Protein AF-A0A940HMS8-F1 (afdb_monomer_lite)

Radius of gyration: 17.2 Å; chains: 1; bounding box: 33×30×61 Å

Secondary structure (DSSP, 8-state):
-------S--------STTTTT--HHHHHHHHHHHHHHHHHHHHHTTSS---HHHHTT--GGG--TTTTTTTT-SSTT--SHHHHHHHHHHHHHHS-HHHHHSTTSTTSTTT-TTSHHHHHHHHHHHHHHHHHS--HHHHHHTT-

Structure (mmCIF, N/CA/C/O backbone):
data_AF-A0A940HMS8-F1
#
_entry.id   AF-A0A940HMS8-F1
#
loop_
_atom_site.group_PDB
_atom_site.id
_atom_site.type_symbol
_atom_site.label_atom_id
_atom_site.label_alt_id
_atom_site.label_comp_id
_atom_site.label_asym_id
_atom_site.label_entity_id
_atom_site.label_seq_id
_atom_site.pdbx_PDB_ins_code
_atom_site.Cartn_x
_atom_site.Cartn_y
_atom_site.Cartn_z
_atom_site.occupancy
_atom_site.B_iso_or_equiv
_atom_site.auth_seq_id
_atom_site.auth_comp_id
_atom_site.auth_asym_id
_atom_site.auth_atom_id
_atom_site.pdbx_PDB_model_num
ATOM 1 N N . VAL A 1 1 ? -14.183 4.778 -44.073 1.00 43.06 1 VAL A N 1
ATOM 2 C CA . VAL A 1 1 ? -14.970 5.260 -42.915 1.00 43.06 1 VAL A CA 1
ATOM 3 C C . VAL A 1 1 ? -14.106 5.058 -41.687 1.00 43.06 1 VAL A C 1
ATOM 5 O O . VAL A 1 1 ? -13.669 3.935 -41.469 1.00 43.06 1 VAL A O 1
ATOM 8 N N . PHE A 1 2 ? -13.755 6.132 -40.981 1.00 32.12 2 PHE A N 1
ATOM 9 C CA . PHE A 1 2 ? -12.988 6.051 -39.738 1.00 32.12 2 PHE A CA 1
ATOM 10 C C . PHE A 1 2 ? -13.976 5.868 -38.590 1.00 32.12 2 PHE A C 1
ATOM 12 O O . PHE A 1 2 ? -14.840 6.719 -38.394 1.00 32.12 2 PHE A O 1
ATOM 19 N N . ASN A 1 3 ? -13.871 4.754 -37.873 1.00 53.66 3 ASN A N 1
ATOM 20 C CA . ASN A 1 3 ? -14.687 4.499 -36.692 1.00 53.66 3 ASN A CA 1
ATOM 21 C C . ASN A 1 3 ? -13.882 4.871 -35.446 1.00 53.66 3 ASN A C 1
ATOM 23 O O . ASN A 1 3 ? -12.707 4.523 -35.337 1.00 53.66 3 ASN A O 1
ATOM 27 N N . VAL A 1 4 ? -14.531 5.572 -34.520 1.00 38.09 4 VAL A N 1
ATOM 28 C CA . VAL A 1 4 ? -13.996 5.939 -33.207 1.00 38.09 4 VAL A CA 1
ATOM 29 C C . VAL A 1 4 ? -14.807 5.189 -32.160 1.00 38.09 4 VAL A C 1
ATOM 31 O O . VAL A 1 4 ? -16.035 5.179 -32.218 1.00 38.09 4 VAL A O 1
ATOM 34 N N . TYR A 1 5 ? -14.112 4.570 -31.212 1.00 60.75 5 TYR A N 1
ATOM 35 C CA . TYR A 1 5 ? -14.702 3.854 -30.086 1.00 60.75 5 TYR A CA 1
ATOM 36 C C . TYR A 1 5 ? -14.198 4.476 -28.783 1.00 60.75 5 TYR A C 1
ATOM 38 O O . TYR A 1 5 ? -13.049 4.912 -28.710 1.00 60.75 5 TYR A O 1
ATOM 46 N N . SER A 1 6 ? -15.047 4.502 -27.759 1.00 64.00 6 SER A N 1
ATOM 47 C CA . SER A 1 6 ? -14.665 4.834 -26.387 1.00 64.00 6 SER A CA 1
ATOM 48 C C . SER A 1 6 ? -14.722 3.586 -25.503 1.00 64.00 6 SER A C 1
ATOM 50 O O . SER A 1 6 ? -15.541 2.692 -25.715 1.00 64.00 6 SER A O 1
ATOM 52 N N . GLY A 1 7 ? -13.840 3.539 -24.506 1.00 66.50 7 GLY A N 1
ATOM 53 C CA . GLY A 1 7 ? -13.875 2.601 -23.384 1.00 66.50 7 GLY A CA 1
ATOM 54 C C . GLY A 1 7 ? -13.796 3.385 -22.071 1.00 66.50 7 GLY A C 1
ATOM 55 O O . GLY A 1 7 ? -13.221 4.472 -22.047 1.00 66.50 7 GLY A O 1
ATOM 56 N N . GLY A 1 8 ? -14.416 2.873 -21.005 1.00 67.69 8 GLY A N 1
ATOM 57 C CA . GLY A 1 8 ? -14.568 3.596 -19.733 1.00 67.69 8 GLY A CA 1
ATOM 58 C C . GLY A 1 8 ? -13.428 3.422 -18.723 1.00 67.69 8 GLY A C 1
ATOM 59 O O . GLY A 1 8 ? -13.311 4.245 -17.821 1.00 67.69 8 GLY A O 1
ATOM 60 N N . ASP A 1 9 ? -12.595 2.386 -18.861 1.00 78.06 9 ASP A N 1
ATOM 61 C CA . ASP A 1 9 ? -11.533 2.064 -17.901 1.00 78.06 9 ASP A CA 1
ATOM 62 C C . ASP A 1 9 ? -10.207 1.809 -18.628 1.00 78.06 9 ASP A C 1
ATOM 64 O O . ASP A 1 9 ? -10.084 0.863 -19.407 1.00 78.06 9 ASP A O 1
ATOM 68 N N . TYR A 1 10 ? -9.234 2.698 -18.428 1.00 73.56 10 TYR A N 1
ATOM 69 C CA . TYR A 1 10 ? -7.904 2.599 -19.022 1.00 73.56 10 TYR A CA 1
ATOM 70 C C . TYR A 1 10 ? -6.841 3.138 -18.067 1.00 73.56 10 TYR A C 1
ATOM 72 O O . TYR A 1 10 ? -7.071 4.078 -17.309 1.00 73.56 10 TYR A O 1
ATOM 80 N N . MET A 1 11 ? -5.638 2.580 -18.169 1.00 78.25 11 MET A N 1
ATOM 81 C CA . MET A 1 11 ? -4.430 3.180 -17.615 1.00 78.25 11 MET A CA 1
ATOM 82 C C . MET A 1 11 ? -3.630 3.794 -18.752 1.00 78.25 11 MET A C 1
ATOM 84 O O . MET A 1 11 ? -3.319 3.117 -19.732 1.00 78.25 11 MET A O 1
ATOM 88 N N . LEU A 1 12 ? -3.293 5.077 -18.627 1.00 75.88 12 LEU A N 1
ATOM 89 C CA . LEU A 1 12 ? -2.425 5.739 -19.589 1.00 75.88 12 LEU A CA 1
ATOM 90 C C . LEU A 1 12 ? -0.996 5.717 -19.070 1.00 75.88 12 LEU A C 1
ATOM 92 O O . LEU A 1 12 ? -0.663 6.324 -18.055 1.00 75.88 12 LEU A O 1
ATOM 96 N N . VAL A 1 13 ? -0.152 5.026 -19.817 1.00 73.50 13 VAL A N 1
ATOM 97 C CA . VAL A 1 13 ? 1.268 4.908 -19.541 1.00 73.50 13 VAL A CA 1
ATOM 98 C C . VAL A 1 13 ? 2.007 5.834 -20.505 1.00 73.50 13 VAL A C 1
ATOM 100 O O . VAL A 1 13 ? 2.031 5.598 -21.711 1.00 73.50 13 VAL A O 1
ATOM 103 N N . THR A 1 14 ? 2.560 6.936 -19.994 1.00 68.12 14 THR A N 1
ATOM 104 C CA . THR A 1 14 ? 3.407 7.839 -20.792 1.00 68.12 14 THR A CA 1
ATOM 105 C C . THR A 1 14 ? 4.849 7.325 -20.837 1.00 68.12 14 THR A C 1
ATOM 107 O O . THR A 1 14 ? 5.228 6.449 -20.060 1.00 68.12 14 THR A O 1
ATOM 110 N N . TRP A 1 15 ? 5.660 7.878 -21.747 1.00 60.47 15 TRP A N 1
ATOM 111 C CA . TRP A 1 15 ? 7.084 7.546 -21.926 1.00 60.47 15 TRP A CA 1
ATOM 112 C C . TRP A 1 15 ? 7.396 6.184 -22.554 1.00 60.47 15 TRP A C 1
ATOM 114 O O . TRP A 1 15 ? 8.517 5.713 -22.401 1.00 60.47 15 TRP A O 1
ATOM 124 N N . GLY A 1 16 ? 6.473 5.603 -23.330 1.00 63.88 16 GLY A N 1
ATOM 125 C CA . GLY A 1 16 ? 6.747 4.475 -24.234 1.00 63.88 16 GLY A CA 1
ATOM 126 C C . GLY A 1 16 ? 7.686 4.852 -25.391 1.00 63.88 16 GLY A C 1
ATOM 127 O O . GLY A 1 16 ? 7.283 4.860 -26.550 1.00 63.88 16 GLY A O 1
ATOM 128 N N . SER A 1 17 ? 8.917 5.242 -25.071 1.00 73.12 17 SER A N 1
ATOM 129 C CA . SER A 1 17 ? 9.990 5.611 -25.994 1.00 73.12 17 SER A CA 1
ATOM 130 C C . SER A 1 17 ? 11.290 4.915 -25.585 1.00 73.12 17 SER A C 1
ATOM 132 O O . SER A 1 17 ? 11.343 4.257 -24.546 1.00 73.12 17 SER A O 1
ATOM 134 N N . SER A 1 18 ? 12.370 5.115 -26.346 1.00 77.44 18 SER A N 1
ATOM 135 C CA . SER A 1 18 ? 13.716 4.613 -26.009 1.00 77.44 18 SER A CA 1
ATOM 136 C C . SER A 1 18 ? 14.218 5.043 -24.623 1.00 77.44 18 SER A C 1
ATOM 138 O O . SER A 1 18 ? 15.196 4.504 -24.114 1.00 77.44 18 SER A O 1
ATOM 140 N N . ARG A 1 19 ? 13.542 5.997 -23.970 1.00 77.12 19 ARG A N 1
ATOM 141 C CA . ARG A 1 19 ? 13.811 6.357 -22.579 1.00 77.12 19 ARG A CA 1
ATOM 142 C C . ARG A 1 19 ? 13.539 5.205 -21.604 1.00 77.12 19 ARG A C 1
ATOM 144 O O . ARG A 1 19 ? 14.218 5.144 -20.587 1.00 77.12 19 ARG A O 1
ATOM 151 N N . MET A 1 20 ? 12.606 4.293 -21.896 1.00 80.25 20 MET A N 1
ATOM 152 C CA . MET A 1 20 ? 12.383 3.105 -21.054 1.00 80.25 20 MET A CA 1
ATOM 153 C C . MET A 1 20 ? 13.625 2.213 -20.997 1.00 80.25 20 MET A C 1
ATOM 155 O O . MET A 1 20 ? 13.948 1.674 -19.939 1.00 80.25 20 MET A O 1
ATOM 159 N N . ASP A 1 21 ? 14.354 2.115 -22.110 1.00 83.81 21 ASP A N 1
ATOM 160 C CA . ASP A 1 21 ? 15.592 1.337 -22.189 1.00 83.81 21 ASP A CA 1
ATOM 161 C C . ASP A 1 21 ? 16.725 1.988 -21.383 1.00 83.81 21 ASP A C 1
ATOM 163 O O . ASP A 1 21 ? 17.629 1.298 -20.915 1.00 83.81 21 ASP A O 1
ATOM 167 N N . ALA A 1 22 ? 16.656 3.308 -21.185 1.00 88.06 22 ALA A N 1
ATOM 168 C CA . ALA A 1 22 ? 17.651 4.103 -20.471 1.00 88.06 22 ALA A CA 1
ATOM 169 C C . ALA A 1 22 ? 17.340 4.319 -18.977 1.00 88.06 22 ALA A C 1
ATOM 171 O O . ALA A 1 22 ? 18.140 4.962 -18.299 1.00 88.06 22 ALA A O 1
ATOM 172 N N . MET A 1 23 ? 16.208 3.817 -18.462 1.00 89.81 23 MET A N 1
ATOM 173 C CA . MET A 1 23 ? 15.869 3.952 -17.040 1.00 89.81 23 MET A CA 1
ATOM 174 C C . MET A 1 23 ? 16.909 3.252 -16.167 1.00 89.81 23 MET A C 1
ATOM 176 O O . MET A 1 23 ? 17.209 2.070 -16.386 1.00 89.81 23 MET A O 1
ATOM 180 N N . THR A 1 24 ? 17.388 3.945 -15.133 1.00 92.44 24 THR A N 1
ATOM 181 C CA . THR A 1 24 ? 18.203 3.300 -14.097 1.00 92.44 24 THR A CA 1
ATOM 182 C C . THR A 1 24 ? 17.384 2.227 -13.364 1.00 92.44 24 THR A C 1
ATOM 184 O O . THR A 1 24 ? 16.146 2.233 -13.431 1.00 92.44 24 THR A O 1
ATOM 187 N N . PRO A 1 25 ? 18.028 1.287 -12.650 1.00 92.69 25 PRO A N 1
ATOM 188 C CA . PRO A 1 25 ? 17.310 0.330 -11.810 1.00 92.69 25 PRO A CA 1
ATOM 189 C C . PRO A 1 25 ? 16.323 1.006 -10.842 1.00 92.69 25 PRO A C 1
ATOM 191 O O . PRO A 1 25 ? 15.182 0.565 -10.722 1.00 92.69 25 PRO A O 1
ATOM 194 N N . GLU A 1 26 ? 16.709 2.129 -10.233 1.00 91.06 26 GLU A N 1
ATOM 195 C CA . GLU A 1 26 ? 15.887 2.882 -9.278 1.00 91.06 26 GLU A CA 1
ATOM 196 C C . GLU A 1 26 ? 14.691 3.571 -9.950 1.00 91.06 26 GLU A C 1
ATOM 198 O O . GLU A 1 26 ? 13.576 3.554 -9.416 1.00 91.06 26 GLU A O 1
ATOM 203 N N . GLU A 1 27 ? 14.895 4.158 -11.134 1.00 90.94 27 GLU A N 1
ATOM 204 C CA . GLU A 1 27 ? 13.813 4.750 -11.928 1.00 90.94 27 GLU A CA 1
ATOM 205 C C . GLU A 1 27 ? 12.811 3.678 -12.361 1.00 90.94 27 GLU A C 1
ATOM 207 O O . GLU A 1 27 ? 11.600 3.865 -12.231 1.00 90.94 27 GLU A O 1
ATOM 212 N N . ARG A 1 28 ? 13.307 2.519 -12.808 1.00 91.12 28 ARG A N 1
ATOM 213 C CA . ARG A 1 28 ? 12.477 1.380 -13.211 1.00 91.12 28 ARG A CA 1
ATOM 214 C C . ARG A 1 28 ? 11.680 0.824 -12.035 1.00 91.12 28 ARG A C 1
ATOM 216 O O . ARG A 1 28 ? 10.487 0.551 -12.179 1.00 91.12 28 ARG A O 1
ATOM 223 N N . TYR A 1 29 ? 12.314 0.688 -10.872 1.00 92.81 29 TYR A N 1
ATOM 224 C CA . TYR A 1 29 ? 11.660 0.251 -9.645 1.00 92.81 29 TYR A CA 1
ATOM 225 C C . TYR A 1 29 ? 10.544 1.215 -9.226 1.00 92.81 29 TYR A C 1
ATOM 227 O O . TYR A 1 29 ? 9.424 0.777 -8.949 1.00 92.81 29 TYR A O 1
ATOM 235 N N . THR A 1 30 ? 10.821 2.522 -9.239 1.00 91.94 30 THR A N 1
ATOM 236 C CA . THR A 1 30 ? 9.835 3.570 -8.930 1.00 91.94 30 THR A CA 1
ATOM 237 C C . THR A 1 30 ? 8.663 3.518 -9.907 1.00 91.94 30 THR A C 1
ATOM 239 O O . THR A 1 30 ? 7.514 3.410 -9.490 1.00 91.94 30 THR A O 1
ATOM 242 N N . TYR A 1 31 ? 8.948 3.469 -11.207 1.00 91.38 31 TYR A N 1
ATOM 243 C CA . TYR A 1 31 ? 7.930 3.413 -12.251 1.00 91.38 31 TYR A CA 1
ATOM 244 C C . TYR A 1 31 ? 7.014 2.186 -12.131 1.00 91.38 31 TYR A C 1
ATOM 246 O O . TYR A 1 31 ? 5.790 2.305 -12.189 1.00 91.38 31 TYR A O 1
ATOM 254 N N . LYS A 1 32 ? 7.588 0.998 -11.899 1.00 93.31 32 LYS A N 1
ATOM 255 C CA . LYS A 1 32 ? 6.832 -0.237 -11.638 1.00 93.31 32 LYS A CA 1
ATOM 256 C C . LYS A 1 32 ? 5.952 -0.104 -10.398 1.00 93.31 32 LYS A C 1
ATOM 258 O O . LYS A 1 32 ? 4.816 -0.580 -10.401 1.00 93.31 32 LYS A O 1
ATOM 263 N N . SER A 1 33 ? 6.468 0.524 -9.347 1.00 94.56 33 SER A N 1
ATOM 264 C CA . SER A 1 33 ? 5.746 0.725 -8.089 1.00 94.56 33 SER A CA 1
ATOM 265 C C . SER A 1 33 ? 4.544 1.656 -8.273 1.00 94.56 33 SER A C 1
ATOM 267 O O . SER A 1 33 ? 3.442 1.328 -7.829 1.00 94.56 33 SER A O 1
ATOM 269 N N . ASP A 1 34 ? 4.719 2.757 -9.006 1.00 93.56 34 ASP A N 1
ATOM 270 C CA . ASP A 1 34 ? 3.646 3.700 -9.337 1.00 93.56 34 ASP A CA 1
ATOM 271 C C . ASP A 1 34 ? 2.571 3.047 -10.213 1.00 93.56 34 ASP A C 1
ATOM 273 O O . ASP A 1 34 ? 1.378 3.172 -9.932 1.00 93.56 34 ASP A O 1
ATOM 277 N N . LEU A 1 35 ? 2.983 2.286 -11.232 1.00 93.19 35 LEU A N 1
ATOM 278 C CA . LEU A 1 35 ? 2.065 1.568 -12.117 1.00 93.19 35 LEU A CA 1
ATOM 279 C C . LEU A 1 35 ? 1.184 0.582 -11.338 1.00 93.19 35 LEU A C 1
ATOM 281 O O . LEU A 1 35 ? -0.039 0.602 -11.477 1.00 93.19 35 LEU A O 1
ATOM 285 N N . ASN A 1 36 ? 1.791 -0.260 -10.496 1.00 96.12 36 ASN A N 1
ATOM 286 C CA . ASN A 1 36 ? 1.049 -1.235 -9.695 1.00 96.12 36 ASN A CA 1
ATOM 287 C C . ASN A 1 36 ? 0.157 -0.551 -8.655 1.00 96.12 36 ASN A C 1
ATOM 289 O O . ASN A 1 36 ? -0.977 -0.977 -8.455 1.00 96.12 36 ASN A O 1
ATOM 293 N N . THR A 1 37 ? 0.630 0.533 -8.037 1.00 96.62 37 THR A N 1
ATOM 294 C CA . THR A 1 37 ? -0.175 1.326 -7.100 1.00 96.62 37 THR A CA 1
ATOM 295 C C . THR A 1 37 ? -1.441 1.847 -7.777 1.00 96.62 37 THR A C 1
ATOM 297 O O . THR A 1 37 ? -2.538 1.610 -7.276 1.00 96.62 37 THR A O 1
ATOM 300 N N . LEU A 1 38 ? -1.302 2.499 -8.937 1.00 95.25 38 LEU A N 1
ATOM 301 C CA . LEU A 1 38 ? -2.433 3.047 -9.687 1.00 95.25 38 LEU A CA 1
ATOM 302 C C . LEU A 1 38 ? -3.429 1.957 -10.091 1.00 95.25 38 LEU A C 1
ATOM 304 O O . LEU A 1 38 ? -4.632 2.132 -9.909 1.00 95.25 38 LEU A O 1
ATOM 308 N N . PHE A 1 39 ? -2.936 0.825 -10.598 1.00 95.88 39 PHE A N 1
ATOM 309 C CA . PHE A 1 39 ? -3.790 -0.299 -10.979 1.00 95.88 39 PHE A CA 1
ATOM 310 C C . PHE A 1 39 ? -4.590 -0.843 -9.789 1.00 95.88 39 PHE A C 1
ATOM 312 O O . PHE A 1 39 ? -5.804 -1.014 -9.881 1.00 95.88 39 PHE A O 1
ATOM 319 N N . LEU A 1 40 ? -3.926 -1.092 -8.657 1.00 97.69 40 LEU A N 1
ATOM 320 C CA . LEU A 1 40 ? -4.552 -1.684 -7.474 1.00 97.69 40 LEU A CA 1
ATOM 321 C C . LEU A 1 40 ? -5.568 -0.742 -6.823 1.00 97.69 40 LEU A C 1
ATOM 323 O O . LEU A 1 40 ? -6.653 -1.184 -6.446 1.00 97.69 40 LEU A O 1
ATOM 327 N N . GLN A 1 41 ? -5.250 0.550 -6.735 1.00 95.94 41 GLN A N 1
ATOM 328 C CA . GLN A 1 41 ? -6.172 1.561 -6.215 1.00 95.94 41 GLN A CA 1
ATOM 329 C C . GLN A 1 41 ? -7.393 1.715 -7.127 1.00 95.94 41 GLN A C 1
ATOM 331 O O . GLN A 1 41 ? -8.521 1.770 -6.643 1.00 95.94 41 GLN A O 1
ATOM 336 N N . ARG A 1 42 ? -7.202 1.675 -8.452 1.00 94.94 42 ARG A N 1
ATOM 337 C CA . ARG A 1 42 ? -8.319 1.667 -9.403 1.00 94.94 42 ARG A CA 1
ATOM 338 C C . ARG A 1 42 ? -9.179 0.408 -9.269 1.00 94.94 42 ARG A C 1
ATOM 340 O O . ARG A 1 42 ? -10.405 0.497 -9.255 1.00 94.94 42 ARG A O 1
ATOM 347 N N . ALA A 1 43 ? -8.560 -0.761 -9.117 1.00 96.06 43 ALA A N 1
ATOM 348 C CA . ALA A 1 43 ? -9.277 -2.012 -8.881 1.00 96.06 43 ALA A CA 1
ATOM 349 C C . ALA A 1 43 ? -10.088 -1.976 -7.572 1.00 96.06 43 ALA A C 1
ATOM 351 O O . ALA A 1 43 ? -11.180 -2.542 -7.506 1.00 96.06 43 ALA A O 1
ATOM 352 N N . HIS A 1 44 ? -9.583 -1.302 -6.539 1.00 97.56 44 HIS A N 1
ATOM 353 C CA . HIS A 1 44 ? -10.311 -1.083 -5.293 1.00 97.56 44 HIS A CA 1
ATOM 354 C C . HIS A 1 44 ? -11.471 -0.095 -5.461 1.00 97.56 44 HIS A C 1
ATOM 356 O O . HIS A 1 44 ? -12.584 -0.397 -5.034 1.00 97.56 44 HIS A O 1
ATOM 362 N N . GLU A 1 45 ? -11.265 1.025 -6.158 1.00 94.94 45 GLU A N 1
ATOM 363 C CA . GLU A 1 45 ? -12.322 1.992 -6.491 1.00 94.94 45 GLU A CA 1
ATOM 364 C C . GLU A 1 45 ? -13.488 1.329 -7.248 1.00 94.94 45 GLU A C 1
ATOM 366 O O . GLU A 1 45 ? -14.660 1.596 -6.982 1.00 94.94 45 GLU A O 1
ATOM 371 N N . LEU A 1 46 ? -13.170 0.397 -8.151 1.00 94.62 46 LEU A N 1
ATOM 372 C CA . LEU A 1 46 ? -14.142 -0.397 -8.906 1.00 94.62 46 LEU A CA 1
ATOM 373 C C . LEU A 1 46 ? -14.704 -1.604 -8.131 1.00 94.62 46 LEU A C 1
ATOM 375 O O . LEU A 1 46 ? -15.460 -2.395 -8.694 1.00 94.62 46 LEU A O 1
ATOM 379 N N . ASN A 1 47 ? -14.382 -1.747 -6.841 1.00 95.38 47 ASN A N 1
ATOM 380 C CA . ASN A 1 47 ? -14.805 -2.834 -5.947 1.00 95.38 47 ASN A CA 1
ATOM 381 C C . ASN A 1 47 ? -14.343 -4.251 -6.349 1.00 95.38 47 ASN A C 1
ATOM 383 O O . ASN A 1 47 ? -14.873 -5.242 -5.829 1.00 95.38 47 ASN A O 1
ATOM 387 N N . ALA A 1 48 ? -13.359 -4.373 -7.244 1.00 95.94 48 ALA A N 1
ATOM 388 C CA . ALA A 1 48 ? -12.732 -5.653 -7.570 1.00 95.94 48 ALA A CA 1
ATOM 389 C C . ALA A 1 48 ? -11.818 -6.121 -6.425 1.00 95.94 48 ALA A C 1
ATOM 391 O O . ALA A 1 48 ? -11.866 -7.280 -6.014 1.00 95.94 48 ALA A O 1
ATOM 392 N N . VAL A 1 49 ? -11.050 -5.190 -5.857 1.00 97.69 49 VAL A N 1
ATOM 393 C CA . VAL A 1 49 ? -10.359 -5.343 -4.571 1.00 97.69 49 VAL A CA 1
ATOM 394 C C . VAL A 1 49 ? -11.290 -4.816 -3.486 1.00 97.69 49 VAL A C 1
ATOM 396 O O . VAL A 1 49 ? -11.914 -3.774 -3.658 1.00 97.69 49 VAL A O 1
ATOM 399 N N . LYS A 1 50 ? -11.428 -5.536 -2.372 1.00 96.81 50 LYS A N 1
ATOM 400 C CA . LYS A 1 50 ? -12.321 -5.143 -1.268 1.00 96.81 50 LYS A CA 1
ATOM 401 C C . LYS A 1 50 ? -11.522 -4.836 -0.013 1.00 96.81 50 LYS A C 1
ATOM 403 O O . LYS A 1 50 ? -10.444 -5.386 0.169 1.00 96.81 50 LYS A O 1
ATOM 408 N N . THR A 1 51 ? -12.075 -4.024 0.883 1.00 97.12 51 THR A N 1
ATOM 409 C CA . THR A 1 51 ? -11.545 -3.876 2.245 1.00 97.12 51 THR A CA 1
ATOM 410 C C . THR A 1 51 ? -12.015 -5.031 3.128 1.00 97.12 51 THR A C 1
ATOM 412 O O . THR A 1 51 ? -13.214 -5.284 3.251 1.00 97.12 51 THR A O 1
ATOM 415 N N . GLN A 1 52 ? -11.080 -5.753 3.747 1.00 97.81 52 GLN A N 1
ATOM 416 C CA . GLN A 1 52 ? -11.390 -6.916 4.584 1.00 97.81 52 GLN A CA 1
ATOM 417 C C . GLN A 1 52 ? -11.932 -6.454 5.946 1.00 97.81 52 GLN A C 1
ATOM 419 O O . GLN A 1 52 ? -11.297 -5.616 6.588 1.00 97.81 52 GLN A O 1
ATOM 424 N N . PRO A 1 53 ? -13.009 -7.060 6.479 1.00 98.12 53 PRO A N 1
ATOM 425 C CA . PRO A 1 53 ? -13.485 -6.750 7.831 1.00 98.12 53 PRO A CA 1
ATOM 426 C C . PRO A 1 53 ? -12.412 -6.935 8.916 1.00 98.12 53 PRO A C 1
ATOM 428 O O . PRO A 1 53 ? -12.315 -6.138 9.846 1.00 98.12 53 PRO A O 1
ATOM 431 N N . ALA A 1 54 ? -11.555 -7.954 8.769 1.00 98.19 54 ALA A N 1
ATOM 432 C CA . ALA A 1 54 ? -10.433 -8.194 9.676 1.00 98.19 54 ALA A CA 1
ATOM 433 C C . ALA A 1 54 ? -9.399 -7.054 9.658 1.00 98.19 54 ALA A C 1
ATOM 435 O O . ALA A 1 54 ? -8.819 -6.746 10.692 1.00 98.19 54 ALA A O 1
ATOM 436 N N . PHE A 1 55 ? -9.197 -6.401 8.508 1.00 98.62 55 PHE A N 1
ATOM 437 C CA . PHE A 1 55 ? -8.325 -5.232 8.391 1.00 98.62 55 PHE A CA 1
ATOM 438 C C . PHE A 1 55 ? -8.946 -4.024 9.101 1.00 98.62 55 PHE A C 1
ATOM 440 O O . PHE A 1 55 ? -8.279 -3.342 9.877 1.00 98.62 55 PHE A O 1
ATOM 447 N N . THR A 1 56 ? -10.239 -3.768 8.884 1.00 97.88 56 THR A N 1
ATOM 448 C CA . THR A 1 56 ? -10.917 -2.603 9.470 1.00 97.88 56 THR A CA 1
ATOM 449 C C . THR A 1 56 ? -11.097 -2.709 10.977 1.00 97.88 56 THR A C 1
ATOM 451 O O . THR A 1 56 ? -11.074 -1.691 11.655 1.00 97.88 56 THR A O 1
ATOM 454 N N . ALA A 1 57 ? -11.234 -3.924 11.510 1.00 98.25 57 ALA A N 1
ATOM 455 C CA . ALA A 1 57 ? -11.408 -4.162 12.941 1.00 98.25 57 ALA A CA 1
ATOM 456 C C . ALA A 1 57 ? -10.170 -3.813 13.791 1.00 98.25 57 ALA A C 1
ATOM 458 O O . ALA A 1 57 ? -10.285 -3.687 15.006 1.00 98.25 57 ALA A O 1
ATOM 459 N N . LEU A 1 58 ? -8.991 -3.661 13.175 1.00 98.19 58 LEU A N 1
ATOM 460 C CA . LEU A 1 58 ? -7.740 -3.361 13.882 1.00 98.19 58 LEU A CA 1
ATOM 461 C C . LEU A 1 58 ? -7.542 -1.871 14.197 1.00 98.19 58 LEU A C 1
ATOM 463 O O . LEU A 1 58 ? -6.590 -1.526 14.895 1.00 98.19 58 LEU A O 1
ATOM 467 N N . THR A 1 59 ? -8.417 -0.997 13.698 1.00 97.94 59 THR A N 1
ATOM 468 C CA . THR A 1 59 ? -8.261 0.454 13.811 1.00 97.94 59 THR A CA 1
ATOM 469 C C . THR A 1 59 ? -9.594 1.109 14.138 1.00 97.94 59 THR A C 1
ATOM 471 O O . THR A 1 59 ? -10.561 0.978 13.390 1.00 97.94 59 THR A O 1
ATOM 474 N N . ASP A 1 60 ? -9.625 1.887 15.218 1.00 97.00 60 ASP A N 1
ATOM 475 C CA . ASP A 1 60 ? -10.701 2.847 15.456 1.00 97.00 60 ASP A CA 1
ATOM 476 C C . ASP A 1 60 ? -10.416 4.134 14.671 1.00 97.00 60 ASP A C 1
ATOM 478 O O . ASP A 1 60 ? -9.704 5.028 15.131 1.00 97.00 60 ASP A O 1
ATOM 482 N N . TYR A 1 61 ? -10.967 4.216 13.460 1.00 96.94 61 TYR A N 1
ATOM 483 C CA . TYR A 1 61 ? -10.774 5.358 12.563 1.00 96.94 61 TYR A CA 1
ATOM 484 C C . TYR A 1 61 ? -11.342 6.672 13.120 1.00 96.94 61 TYR A C 1
ATOM 486 O O . TYR A 1 61 ? -10.874 7.741 12.735 1.00 96.94 61 TYR A O 1
ATOM 494 N N . SER A 1 62 ? -12.306 6.620 14.049 1.00 96.56 62 SER A N 1
ATOM 495 C CA . SER A 1 62 ? -12.874 7.822 14.674 1.00 96.56 62 SER A CA 1
ATOM 496 C C . SER A 1 62 ? -11.928 8.463 15.697 1.00 96.56 62 SER A C 1
ATOM 498 O O . SER A 1 62 ? -12.021 9.662 15.958 1.00 96.56 62 SER A O 1
ATOM 500 N N . ALA A 1 63 ? -10.983 7.683 16.230 1.00 95.81 63 ALA A N 1
ATOM 501 C CA . ALA A 1 63 ? -9.993 8.126 17.206 1.00 95.81 63 ALA A CA 1
ATOM 502 C C . ALA A 1 63 ? -8.673 8.602 16.571 1.00 95.81 63 ALA A C 1
ATOM 504 O O . ALA A 1 63 ? -7.793 9.096 17.285 1.00 95.81 63 ALA A O 1
ATOM 505 N N . VAL A 1 64 ? -8.507 8.451 15.252 1.00 96.81 64 VAL A N 1
ATOM 506 C CA . VAL A 1 64 ? -7.272 8.810 14.540 1.00 96.81 64 VAL A CA 1
ATOM 507 C C . VAL A 1 64 ? -7.051 10.322 14.548 1.00 96.81 64 VAL A C 1
ATOM 509 O O . VAL A 1 64 ? -7.913 11.108 14.161 1.00 96.81 64 VAL A O 1
ATOM 512 N N . ASN A 1 65 ? -5.846 10.731 14.933 1.00 95.62 65 ASN A N 1
ATOM 513 C CA . ASN A 1 65 ? -5.370 12.107 14.890 1.00 95.62 65 ASN A CA 1
ATOM 514 C C . ASN A 1 65 ? -3.874 12.167 14.519 1.00 95.62 65 ASN A C 1
ATOM 516 O O . ASN A 1 65 ? -3.224 11.153 14.257 1.00 95.62 65 ASN A O 1
ATOM 520 N N . SER A 1 66 ? -3.311 13.377 14.494 1.00 95.44 66 SER A N 1
ATOM 521 C CA . SER A 1 66 ? -1.930 13.623 14.064 1.00 95.44 66 SER A CA 1
ATOM 522 C C . SER A 1 66 ? -0.848 12.993 14.946 1.00 95.44 66 SER A C 1
ATOM 524 O O . SER A 1 66 ? 0.291 12.876 14.500 1.00 95.44 66 SER A O 1
ATOM 526 N N . THR A 1 67 ? -1.169 12.562 16.168 1.00 95.56 67 THR A N 1
ATOM 527 C CA . THR A 1 67 ? -0.183 12.045 17.130 1.00 95.56 67 THR A CA 1
ATOM 528 C C . THR A 1 67 ? -0.288 10.539 17.371 1.00 95.56 67 THR A C 1
ATOM 530 O O . THR A 1 67 ? 0.704 9.937 17.791 1.00 95.56 67 THR A O 1
ATOM 533 N N . ASN A 1 68 ? -1.441 9.920 17.085 1.00 96.31 68 ASN A N 1
ATOM 534 C CA . ASN A 1 68 ? -1.708 8.510 17.399 1.00 96.31 68 ASN A CA 1
ATOM 535 C C . ASN A 1 68 ? -1.886 7.578 16.181 1.00 96.31 68 ASN A C 1
ATOM 537 O O . ASN A 1 68 ? -2.068 6.374 16.361 1.00 96.31 68 ASN A O 1
ATOM 541 N N . TRP A 1 69 ? -1.850 8.099 14.950 1.00 97.19 69 TRP A N 1
ATOM 542 C CA . TRP A 1 69 ? -2.187 7.329 13.744 1.00 97.19 69 TRP A CA 1
ATOM 543 C C . TRP A 1 69 ? -1.329 6.066 13.548 1.00 97.19 69 TRP A C 1
ATOM 545 O O . TRP A 1 69 ? -1.865 5.013 13.211 1.00 97.19 69 TRP A O 1
ATOM 555 N N . ARG A 1 70 ? -0.021 6.125 13.836 1.00 97.06 70 ARG A N 1
ATOM 556 C CA . ARG A 1 70 ? 0.878 4.953 13.752 1.00 97.06 70 ARG A CA 1
ATOM 557 C C . ARG A 1 70 ? 0.537 3.894 14.794 1.00 97.06 70 ARG A C 1
ATOM 559 O O . ARG A 1 70 ? 0.508 2.706 14.494 1.00 97.06 70 ARG A O 1
ATOM 566 N N . GLN A 1 71 ? 0.235 4.325 16.016 1.00 97.12 71 GLN A N 1
ATOM 567 C CA . GLN A 1 71 ? -0.174 3.456 17.120 1.00 97.12 71 GLN A CA 1
ATOM 568 C C . GLN A 1 71 ? -1.506 2.758 16.819 1.00 97.12 71 GLN A C 1
ATOM 570 O O . GLN A 1 71 ? -1.734 1.644 17.291 1.00 97.12 71 GLN A O 1
ATOM 575 N N . LEU A 1 72 ? -2.358 3.400 16.015 1.00 97.50 72 LEU A N 1
ATOM 576 C CA . LEU A 1 72 ? -3.614 2.853 15.503 1.00 97.50 72 LEU A CA 1
ATOM 577 C C . LEU A 1 72 ? -3.455 2.070 14.189 1.00 97.50 72 LEU A C 1
ATOM 579 O O . LEU A 1 72 ? -4.452 1.606 13.639 1.00 97.50 72 LEU A O 1
ATOM 583 N N . GLY A 1 73 ? -2.228 1.873 13.701 1.00 97.81 73 GLY A N 1
ATOM 584 C CA . GLY A 1 73 ? -1.941 0.983 12.580 1.00 97.81 73 GLY A CA 1
ATOM 585 C C . GLY A 1 73 ? -2.072 1.600 11.190 1.00 97.81 73 GLY A C 1
ATOM 586 O O . GLY A 1 73 ? -2.200 0.849 10.226 1.00 97.81 73 GLY A O 1
ATOM 587 N N . LEU A 1 74 ? -2.061 2.926 11.056 1.00 98.38 74 LEU A N 1
ATOM 588 C CA . LEU A 1 74 ? -2.036 3.581 9.746 1.00 98.38 74 LEU A CA 1
ATOM 589 C C . LEU A 1 74 ? -0.590 3.733 9.253 1.00 98.38 74 LEU A C 1
ATOM 591 O O . LEU A 1 74 ? 0.322 3.996 10.039 1.00 98.38 74 LEU A O 1
ATOM 595 N N . VAL A 1 75 ? -0.397 3.625 7.937 1.00 98.12 75 VAL A N 1
ATOM 596 C CA . VAL A 1 75 ? 0.885 3.909 7.255 1.00 98.12 75 VAL A CA 1
ATOM 597 C C . VAL A 1 75 ? 0.949 5.320 6.660 1.00 98.12 75 VAL A C 1
ATOM 599 O O . VAL A 1 75 ? 2.030 5.800 6.326 1.00 98.12 75 VAL A O 1
ATOM 602 N N . ASP A 1 76 ? -0.192 6.006 6.597 1.00 97.12 76 ASP A N 1
ATOM 603 C CA . ASP A 1 76 ? -0.337 7.399 6.182 1.00 97.12 76 ASP A CA 1
ATOM 604 C C . ASP A 1 76 ? -1.365 8.088 7.094 1.00 97.12 76 ASP A C 1
ATOM 606 O O . ASP A 1 76 ? -2.484 7.605 7.266 1.00 97.12 76 ASP A O 1
ATOM 610 N N . GLN A 1 77 ? -1.000 9.229 7.683 1.00 94.44 77 GLN A N 1
ATOM 611 C CA . GLN A 1 77 ? -1.875 10.003 8.566 1.00 94.44 77 GLN A CA 1
ATOM 612 C C . GLN A 1 77 ? -3.173 10.460 7.869 1.00 94.44 77 GLN A C 1
ATOM 614 O O . GLN A 1 77 ? -4.221 10.542 8.511 1.00 94.44 77 GLN A O 1
ATOM 619 N N . GLY A 1 78 ? -3.119 10.780 6.573 1.00 94.31 78 GLY A N 1
ATOM 620 C CA . GLY A 1 78 ? -4.272 11.231 5.788 1.00 94.31 78 GLY A CA 1
ATOM 621 C C . GLY A 1 78 ? -5.219 10.101 5.372 1.00 94.31 78 GLY A C 1
ATOM 622 O O . GLY A 1 78 ? -6.335 10.364 4.912 1.00 94.31 78 GLY A O 1
ATOM 623 N N . ALA A 1 79 ? -4.801 8.849 5.556 1.00 96.00 79 ALA A N 1
ATOM 624 C CA . ALA A 1 79 ? -5.549 7.654 5.198 1.00 96.00 79 ALA A CA 1
ATOM 625 C C . ALA A 1 79 ? -6.474 7.182 6.334 1.00 96.00 79 ALA A C 1
ATOM 627 O O . ALA A 1 79 ? -6.539 6.009 6.679 1.00 96.00 79 ALA A O 1
ATOM 628 N N . ASN A 1 80 ? -7.209 8.116 6.939 1.00 95.19 80 ASN A N 1
ATOM 629 C CA . ASN A 1 80 ? -8.013 7.889 8.143 1.00 95.19 80 ASN A CA 1
ATOM 630 C C . ASN A 1 80 ? -9.428 7.345 7.887 1.00 95.19 80 ASN A C 1
ATOM 632 O O . ASN A 1 80 ? -10.301 7.455 8.745 1.00 95.19 80 ASN A O 1
ATOM 636 N N . THR A 1 81 ? -9.661 6.739 6.726 1.00 97.50 81 THR A N 1
ATOM 637 C CA . THR A 1 81 ? -10.869 5.955 6.446 1.00 97.50 81 THR A CA 1
ATOM 638 C C . THR A 1 81 ? -10.462 4.550 6.014 1.00 97.50 81 THR A C 1
ATOM 640 O O . THR A 1 81 ? -9.391 4.402 5.423 1.00 97.50 81 THR A O 1
ATOM 643 N N . PRO A 1 82 ? -11.303 3.520 6.235 1.00 97.94 82 PRO A N 1
ATOM 644 C CA . PRO A 1 82 ? -10.990 2.147 5.838 1.00 97.94 82 PRO A CA 1
ATOM 645 C C . PRO A 1 82 ? -10.487 1.999 4.399 1.00 97.94 82 PRO A C 1
ATOM 647 O O . PRO A 1 82 ? -9.542 1.256 4.145 1.00 97.94 82 PRO A O 1
ATOM 650 N N . GLN A 1 83 ? -11.107 2.725 3.466 1.00 97.62 83 GLN A N 1
ATOM 651 C CA . GLN A 1 83 ? -10.770 2.657 2.049 1.00 97.62 83 GLN A CA 1
ATOM 652 C C . GLN A 1 83 ? -9.407 3.290 1.760 1.00 97.62 83 GLN A C 1
ATOM 654 O O . GLN A 1 83 ? -8.555 2.651 1.150 1.00 97.62 83 GLN A O 1
ATOM 659 N N . LYS A 1 84 ? -9.179 4.517 2.248 1.00 98.19 84 LYS A N 1
ATOM 660 C CA . LYS A 1 84 ? -7.901 5.209 2.039 1.00 98.19 84 LYS A CA 1
ATOM 661 C C . LYS A 1 84 ? -6.747 4.462 2.695 1.00 98.19 84 LYS A C 1
ATOM 663 O O . LYS A 1 84 ? -5.642 4.464 2.168 1.00 98.19 84 LYS A O 1
ATOM 668 N N . ASP A 1 85 ? -7.002 3.845 3.843 1.00 98.56 85 ASP A N 1
ATOM 669 C CA . ASP A 1 85 ? -5.998 3.058 4.544 1.00 98.56 85 ASP A CA 1
ATOM 670 C C . ASP A 1 85 ? -5.595 1.834 3.723 1.00 98.56 85 ASP A C 1
ATOM 672 O O . ASP A 1 85 ? -4.410 1.633 3.470 1.00 98.56 85 ASP A O 1
ATOM 676 N N . LEU A 1 86 ? -6.561 1.078 3.189 1.00 98.75 86 LEU A N 1
ATOM 677 C CA . LEU A 1 86 ? -6.241 -0.010 2.264 1.00 98.75 86 LEU A CA 1
ATOM 678 C C . LEU A 1 86 ? -5.415 0.487 1.067 1.00 98.75 86 LEU A C 1
ATOM 680 O O . LEU A 1 86 ? -4.398 -0.125 0.751 1.00 98.75 86 LEU A O 1
ATOM 684 N N . ASP A 1 87 ? -5.791 1.610 0.448 1.00 98.69 87 ASP A N 1
ATOM 685 C CA . ASP A 1 87 ? -5.044 2.197 -0.675 1.00 98.69 87 ASP A CA 1
ATOM 686 C C . ASP A 1 87 ? -3.601 2.560 -0.308 1.00 98.69 87 ASP A C 1
ATOM 688 O O . ASP A 1 87 ? -2.685 2.391 -1.123 1.00 98.69 87 ASP A O 1
ATOM 692 N N . ALA A 1 88 ? -3.383 3.038 0.919 1.00 98.69 88 ALA A N 1
ATOM 693 C CA . ALA A 1 88 ? -2.059 3.338 1.440 1.00 98.69 88 ALA A CA 1
ATOM 694 C C . ALA A 1 88 ? -1.239 2.055 1.663 1.00 98.69 88 ALA A C 1
ATOM 696 O O . ALA A 1 88 ? -0.068 2.009 1.285 1.00 98.69 88 ALA A O 1
ATOM 697 N N . TYR A 1 89 ? -1.848 0.987 2.188 1.00 98.81 89 TYR A N 1
ATOM 698 C CA . TYR A 1 89 ? -1.191 -0.319 2.320 1.00 98.81 89 TYR A CA 1
ATOM 699 C C . TYR A 1 89 ? -0.830 -0.934 0.967 1.00 98.81 89 TYR A C 1
ATOM 701 O O . TYR A 1 89 ? 0.300 -1.393 0.803 1.00 98.81 89 TYR A O 1
ATOM 709 N N . LEU A 1 90 ? -1.741 -0.902 -0.013 1.00 98.81 90 LEU A N 1
ATOM 710 C CA . LEU A 1 90 ? -1.482 -1.392 -1.371 1.00 98.81 90 LEU A CA 1
ATOM 711 C C . LEU A 1 90 ? -0.243 -0.715 -1.963 1.00 98.81 90 LEU A C 1
ATOM 713 O O . LEU A 1 90 ? 0.668 -1.402 -2.425 1.00 98.81 90 LEU A O 1
ATOM 717 N N . LYS A 1 91 ? -0.167 0.619 -1.856 1.00 98.62 91 LYS A N 1
ATOM 718 C CA . LYS A 1 91 ? 1.003 1.400 -2.273 1.00 98.62 91 LYS A CA 1
ATOM 719 C C . LYS A 1 91 ? 2.268 0.986 -1.521 1.00 98.62 91 LYS A C 1
ATOM 721 O O . LYS A 1 91 ? 3.297 0.743 -2.150 1.00 98.62 91 LYS A O 1
ATOM 726 N N . VAL A 1 92 ? 2.216 0.931 -0.188 1.00 98.44 92 VAL A N 1
ATOM 727 C CA . VAL A 1 92 ? 3.387 0.623 0.651 1.00 98.44 92 VAL A CA 1
ATOM 728 C C . VAL A 1 92 ? 3.976 -0.741 0.303 1.00 98.44 92 VAL A C 1
ATOM 730 O O . VAL A 1 92 ? 5.196 -0.827 0.156 1.00 98.44 92 VAL A O 1
ATOM 733 N N . ILE A 1 93 ? 3.133 -1.763 0.123 1.00 98.75 93 ILE A N 1
ATOM 734 C CA . ILE A 1 93 ? 3.563 -3.134 -0.183 1.00 98.75 93 ILE A CA 1
ATOM 735 C C . ILE A 1 93 ? 4.277 -3.199 -1.538 1.00 98.75 93 ILE A C 1
ATOM 737 O O . ILE A 1 93 ? 5.387 -3.715 -1.619 1.00 98.75 93 ILE A O 1
ATOM 741 N N . VAL A 1 94 ? 3.686 -2.652 -2.608 1.00 98.50 94 VAL A N 1
ATOM 742 C CA . VAL A 1 94 ? 4.271 -2.775 -3.961 1.00 98.50 94 VAL A CA 1
ATOM 743 C C . VAL A 1 94 ? 5.442 -1.823 -4.218 1.00 98.50 94 VAL A C 1
ATOM 745 O O . VAL A 1 94 ? 6.187 -2.018 -5.180 1.00 98.50 94 VAL A O 1
ATOM 748 N N . SER A 1 95 ? 5.612 -0.810 -3.359 1.00 97.75 95 SER A N 1
ATOM 749 C CA . SER A 1 95 ? 6.667 0.209 -3.476 1.00 97.75 95 SER A CA 1
ATOM 750 C C . SER A 1 95 ? 7.858 -0.018 -2.546 1.00 97.75 95 SER A C 1
ATOM 752 O O . SER A 1 95 ? 8.826 0.746 -2.587 1.00 97.75 95 SER A O 1
ATOM 754 N N . ASN A 1 96 ? 7.839 -1.053 -1.704 1.00 98.00 96 ASN A N 1
ATOM 755 C CA . ASN A 1 96 ? 8.949 -1.376 -0.807 1.00 98.00 96 ASN A CA 1
ATOM 756 C C . ASN A 1 96 ? 9.232 -2.880 -0.798 1.00 98.00 96 ASN A C 1
ATOM 758 O O . ASN A 1 96 ? 8.329 -3.691 -0.588 1.00 98.00 96 ASN A O 1
ATOM 762 N N . SER A 1 97 ? 10.509 -3.254 -0.909 1.00 97.94 97 SER A N 1
ATOM 763 C CA . SER A 1 97 ? 10.912 -4.611 -0.552 1.00 97.94 97 SER A CA 1
ATOM 764 C C . SER A 1 97 ? 10.646 -4.876 0.917 1.00 97.94 97 SER A C 1
ATOM 766 O O . SER A 1 97 ? 10.691 -3.971 1.756 1.00 97.94 97 SER A O 1
ATOM 768 N N . PHE A 1 98 ? 10.444 -6.144 1.255 1.00 98.25 98 PHE A N 1
ATOM 769 C CA . PHE A 1 98 ? 10.289 -6.553 2.645 1.00 98.25 98 PHE A CA 1
ATOM 770 C C . PHE A 1 98 ? 11.519 -6.177 3.488 1.00 98.25 98 PHE A C 1
ATOM 772 O O . PHE A 1 98 ? 11.394 -5.717 4.625 1.00 98.25 98 PHE A O 1
ATOM 779 N N . ALA A 1 99 ? 12.719 -6.299 2.909 1.00 98.31 99 ALA A N 1
A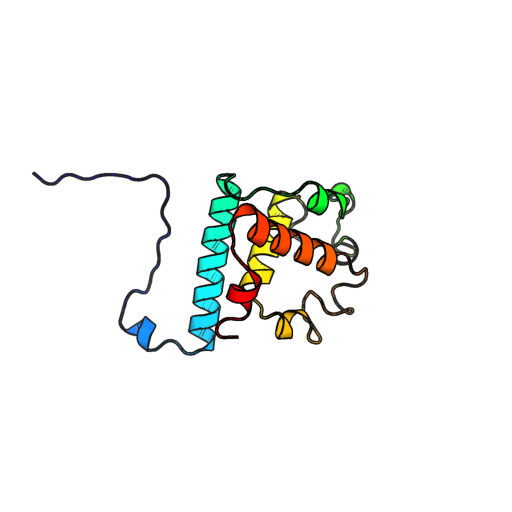TOM 780 C CA . ALA A 1 99 ? 13.961 -5.869 3.545 1.00 98.31 99 ALA A CA 1
ATOM 781 C C . ALA A 1 99 ? 13.920 -4.373 3.903 1.00 98.31 99 ALA A C 1
ATOM 783 O O . ALA A 1 99 ? 14.165 -4.007 5.050 1.00 98.31 99 ALA A O 1
ATOM 784 N N . LYS A 1 100 ? 13.516 -3.505 2.966 1.00 97.75 100 LYS A N 1
ATOM 785 C CA . LYS A 1 100 ? 13.375 -2.063 3.217 1.00 97.75 100 LYS A CA 1
ATOM 786 C C . LYS A 1 100 ? 12.245 -1.744 4.196 1.00 97.75 100 LYS A C 1
ATOM 788 O O . LYS A 1 100 ? 12.400 -0.870 5.043 1.00 97.75 100 LYS A O 1
ATOM 793 N N . ALA A 1 101 ? 11.124 -2.459 4.116 1.00 97.81 101 ALA A N 1
ATOM 794 C CA . ALA A 1 101 ? 9.988 -2.267 5.011 1.00 97.81 101 ALA A CA 1
ATOM 795 C C . ALA A 1 101 ? 10.329 -2.602 6.473 1.00 97.81 101 ALA A C 1
ATOM 797 O O . ALA A 1 101 ? 9.756 -2.002 7.379 1.00 97.81 101 ALA A O 1
ATOM 798 N N . THR A 1 102 ? 11.258 -3.533 6.709 1.00 98.31 102 THR A N 1
ATOM 799 C CA . THR A 1 102 ? 11.684 -3.963 8.053 1.00 98.31 102 THR A CA 1
ATOM 800 C C . THR A 1 102 ? 12.949 -3.276 8.568 1.00 98.31 102 THR A C 1
ATOM 802 O O . THR A 1 102 ? 13.182 -3.283 9.776 1.00 98.31 102 THR A O 1
ATOM 805 N N . ALA A 1 103 ? 13.750 -2.669 7.690 1.00 98.19 103 ALA A N 1
ATOM 806 C CA . ALA A 1 103 ? 14.947 -1.919 8.059 1.00 98.19 103 ALA A CA 1
ATOM 807 C C . ALA A 1 103 ? 14.620 -0.677 8.920 1.00 98.19 103 ALA A C 1
ATOM 809 O O . ALA A 1 103 ? 13.490 -0.185 8.882 1.00 98.19 103 ALA A O 1
ATOM 810 N N . PRO A 1 104 ? 15.588 -0.122 9.679 1.00 97.75 104 PRO A N 1
ATOM 811 C CA . PRO A 1 104 ? 15.387 1.111 10.439 1.00 97.75 10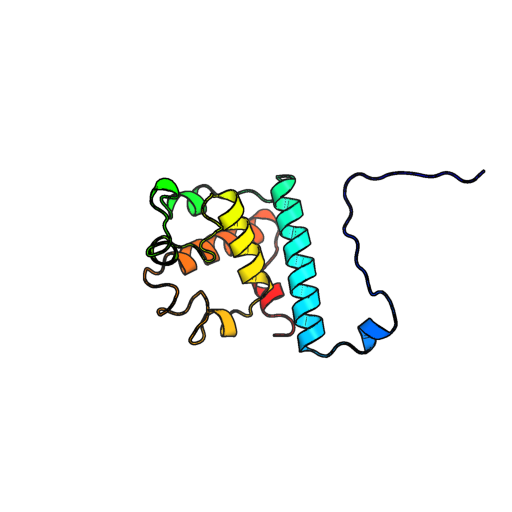4 PRO A CA 1
ATOM 812 C C . PRO A 1 104 ? 14.789 2.239 9.587 1.00 97.75 104 PRO A C 1
ATOM 814 O O . PRO A 1 104 ? 15.326 2.596 8.541 1.00 97.75 104 PRO A O 1
ATOM 817 N N . GLY A 1 105 ? 13.664 2.795 10.044 1.00 94.62 105 GLY A N 1
ATOM 818 C CA . GLY A 1 105 ? 12.894 3.809 9.310 1.00 94.62 105 GLY A CA 1
ATOM 819 C C . GLY A 1 105 ? 11.826 3.253 8.356 1.00 94.62 105 GLY A C 1
ATOM 820 O O . GLY A 1 105 ? 11.023 4.031 7.848 1.00 94.62 105 GLY A O 1
ATOM 821 N N . GLY A 1 106 ? 11.773 1.936 8.144 1.00 97.56 106 GLY A N 1
ATOM 822 C CA . GLY A 1 106 ? 10.727 1.260 7.378 1.00 97.56 106 GLY A CA 1
ATOM 823 C C . GLY A 1 106 ? 9.404 1.121 8.140 1.00 97.56 106 GLY A C 1
ATOM 824 O O . GLY A 1 106 ? 9.358 1.182 9.370 1.00 97.56 106 GLY A O 1
ATOM 825 N N . TYR A 1 107 ? 8.315 0.904 7.400 1.00 98.19 107 TYR A N 1
ATOM 826 C CA . TYR A 1 107 ? 6.946 0.856 7.933 1.00 98.19 107 TYR A CA 1
ATOM 827 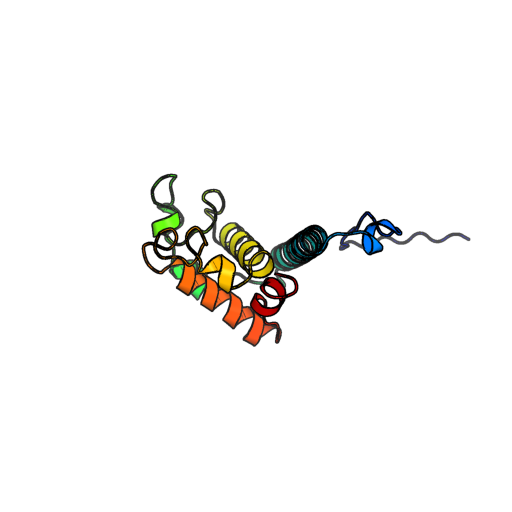C C . TYR A 1 107 ? 6.687 -0.275 8.935 1.00 98.19 107 TYR A C 1
ATOM 829 O O . TYR A 1 107 ? 5.834 -0.129 9.803 1.00 98.19 107 TYR A O 1
ATOM 837 N N . LEU A 1 108 ? 7.411 -1.390 8.821 1.00 98.38 108 LEU A N 1
ATOM 838 C CA . LEU A 1 108 ? 7.279 -2.569 9.684 1.00 98.38 108 LEU A CA 1
ATOM 839 C C . LEU A 1 108 ? 8.366 -2.638 10.762 1.00 98.38 108 LEU A C 1
ATOM 841 O O . LEU A 1 108 ? 8.446 -3.628 11.496 1.00 98.38 108 LEU A O 1
ATOM 845 N N . HIS A 1 109 ? 9.239 -1.631 10.824 1.00 98.38 109 HIS A N 1
ATOM 846 C CA . HIS A 1 109 ? 10.249 -1.521 11.865 1.00 98.38 109 HIS A CA 1
ATOM 847 C C . HIS A 1 109 ? 9.591 -1.071 13.182 1.00 98.38 109 HIS A C 1
ATOM 849 O O . HIS A 1 109 ? 8.728 -0.191 13.142 1.00 98.38 109 HIS A O 1
ATOM 855 N N . PRO A 1 110 ? 10.017 -1.570 14.361 1.00 97.50 110 PRO A N 1
ATOM 856 C CA . PRO A 1 110 ? 9.397 -1.224 15.649 1.00 97.50 110 PRO A CA 1
ATOM 857 C C . PRO A 1 110 ? 9.368 0.275 15.989 1.00 97.50 110 PRO A C 1
ATOM 859 O O . PRO A 1 110 ? 8.549 0.720 16.787 1.00 97.50 110 PRO A O 1
ATOM 862 N N . SER A 1 111 ? 10.251 1.082 15.388 1.00 96.62 111 SER A N 1
ATOM 863 C CA . SER A 1 111 ? 10.227 2.545 15.555 1.00 96.62 111 SER A CA 1
ATOM 864 C C . SER A 1 111 ? 9.067 3.231 14.823 1.00 96.62 111 SER A C 1
ATOM 866 O O . SER A 1 111 ? 8.768 4.389 15.114 1.00 96.62 111 SER A O 1
ATOM 868 N N . PHE A 1 112 ? 8.468 2.563 13.835 1.00 97.69 112 PHE A N 1
ATOM 869 C CA . PHE A 1 112 ? 7.311 3.044 13.086 1.00 97.69 112 PHE A CA 1
ATOM 870 C C . PHE A 1 112 ? 6.053 2.259 13.482 1.00 97.69 112 PHE A C 1
ATOM 872 O O . PHE A 1 112 ? 5.066 2.867 13.892 1.00 97.69 112 PHE A O 1
ATOM 879 N N . ASP A 1 113 ? 6.115 0.925 13.450 1.00 98.00 113 ASP A N 1
ATOM 880 C CA . ASP A 1 113 ? 5.054 0.024 13.910 1.00 98.00 113 ASP A CA 1
ATOM 881 C C . ASP A 1 113 ? 5.162 -0.249 15.413 1.00 98.00 113 ASP A C 1
ATOM 883 O O . ASP A 1 113 ? 5.524 -1.338 15.860 1.00 98.00 113 ASP A O 1
ATOM 887 N N . VAL A 1 114 ? 4.859 0.777 16.206 1.00 92.94 114 VAL A N 1
ATOM 888 C CA . VAL A 1 114 ? 5.052 0.760 17.665 1.00 92.94 114 VAL A CA 1
ATOM 889 C C . VAL A 1 114 ? 4.248 -0.355 18.349 1.00 92.94 114 VAL A C 1
ATOM 891 O O . VAL A 1 114 ? 4.723 -0.962 19.305 1.00 92.94 114 VAL A O 1
ATOM 894 N N . ASN A 1 115 ? 3.042 -0.643 17.851 1.00 97.38 115 ASN A N 1
ATOM 895 C CA . ASN A 1 115 ? 2.108 -1.589 18.471 1.00 97.38 115 ASN A CA 1
ATOM 896 C C . ASN A 1 115 ? 1.995 -2.928 17.717 1.00 97.38 115 ASN A C 1
ATOM 898 O O . ASN A 1 115 ? 1.168 -3.770 18.079 1.00 97.38 115 ASN A O 1
ATOM 902 N N . GLY A 1 116 ? 2.768 -3.133 16.645 1.00 98.25 116 GLY A N 1
ATOM 903 C CA . GLY A 1 116 ? 2.653 -4.316 15.785 1.00 98.25 116 GLY A CA 1
ATOM 904 C C . GLY A 1 116 ? 1.356 -4.373 14.963 1.00 98.25 116 GLY A C 1
ATOM 905 O O . GLY A 1 116 ? 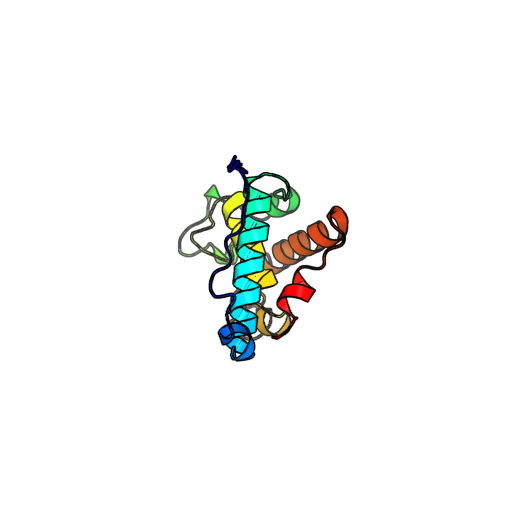1.025 -5.420 14.401 1.00 98.25 116 GLY A O 1
ATOM 906 N N . VAL A 1 117 ? 0.559 -3.298 14.952 1.00 98.50 117 VAL A N 1
ATOM 907 C CA . VAL A 1 117 ? -0.736 -3.249 14.254 1.00 98.50 117 VAL A CA 1
ATOM 908 C C . VAL A 1 117 ? -0.510 -3.110 12.754 1.00 98.50 117 VAL A C 1
ATOM 910 O O . VAL A 1 117 ? -1.252 -3.715 11.978 1.00 98.50 117 VAL A O 1
ATOM 913 N N . ILE A 1 118 ? 0.541 -2.387 12.346 1.00 98.81 118 ILE A N 1
ATOM 914 C CA . ILE A 1 118 ? 0.846 -2.197 10.929 1.00 98.81 118 ILE A CA 1
ATOM 915 C C . ILE A 1 118 ? 1.206 -3.532 10.292 1.00 98.81 118 ILE A C 1
ATOM 917 O O . ILE A 1 118 ? 0.638 -3.897 9.266 1.00 98.81 118 ILE A O 1
ATOM 921 N N . ARG A 1 119 ? 2.066 -4.324 10.940 1.00 98.69 119 ARG A N 1
ATOM 922 C CA . ARG A 1 119 ? 2.399 -5.676 10.484 1.00 98.69 119 ARG A CA 1
ATOM 923 C C . ARG A 1 119 ? 1.172 -6.575 10.354 1.00 98.69 119 ARG A C 1
ATOM 925 O O . ARG A 1 119 ? 1.013 -7.222 9.328 1.00 98.69 119 ARG A O 1
ATOM 932 N N . LYS A 1 120 ? 0.260 -6.573 11.331 1.00 98.81 120 LYS A N 1
ATOM 933 C CA . LYS A 1 120 ? -0.973 -7.380 11.245 1.00 98.81 120 LYS A CA 1
ATOM 934 C C . LYS A 1 120 ? -1.820 -7.006 10.030 1.00 98.81 120 LYS A C 1
ATOM 936 O O . LYS A 1 120 ? -2.309 -7.884 9.325 1.00 98.81 120 LYS A O 1
ATOM 941 N N . LYS A 1 121 ? -1.987 -5.708 9.772 1.00 98.81 121 LYS A N 1
ATOM 942 C CA . LYS A 1 121 ? -2.706 -5.211 8.594 1.00 98.81 121 LYS A CA 1
ATOM 943 C C . LYS A 1 121 ? -1.995 -5.572 7.291 1.00 98.81 121 LYS A C 1
ATOM 945 O O . LYS A 1 121 ? -2.649 -6.031 6.359 1.00 98.81 121 LYS A O 1
ATOM 950 N N . TYR A 1 122 ? -0.673 -5.439 7.260 1.00 98.69 122 TYR A N 1
ATOM 951 C CA . TYR A 1 122 ? 0.182 -5.836 6.142 1.00 98.69 122 TYR A CA 1
ATOM 952 C C . TYR A 1 122 ? -0.026 -7.310 5.766 1.00 98.69 122 TYR A C 1
ATOM 954 O O . TYR A 1 122 ? -0.320 -7.629 4.613 1.00 98.69 122 TYR A O 1
ATOM 962 N N . ASP A 1 123 ? 0.024 -8.196 6.763 1.00 98.75 123 ASP A N 1
ATOM 963 C CA . ASP A 1 123 ? -0.145 -9.640 6.587 1.00 98.75 123 ASP A CA 1
ATOM 964 C C . ASP A 1 123 ? -1.566 -10.001 6.116 1.00 98.75 123 ASP A C 1
ATOM 966 O O . ASP A 1 123 ? -1.735 -10.898 5.284 1.00 98.75 123 ASP A O 1
ATOM 970 N N . ILE A 1 124 ? -2.595 -9.286 6.595 1.00 98.81 124 ILE A N 1
ATOM 971 C CA . ILE A 1 124 ? -3.984 -9.450 6.130 1.00 98.81 124 ILE A CA 1
ATOM 972 C C . ILE A 1 124 ? -4.105 -9.101 4.645 1.00 98.81 124 ILE A C 1
ATOM 974 O O . ILE A 1 124 ? -4.737 -9.853 3.901 1.00 98.81 124 ILE A O 1
ATOM 978 N N . VAL A 1 125 ? -3.505 -7.990 4.207 1.00 98.75 125 VAL A N 1
ATOM 979 C CA . VAL A 1 125 ? -3.562 -7.564 2.802 1.00 98.75 125 VAL A CA 1
ATOM 980 C C . VAL A 1 125 ? -2.851 -8.580 1.908 1.00 98.75 125 VAL A C 1
ATOM 982 O O . VAL A 1 125 ? -3.438 -9.028 0.925 1.00 98.75 125 VAL A O 1
ATOM 985 N N . ILE A 1 126 ? -1.644 -9.024 2.271 1.00 98.62 126 ILE A N 1
ATOM 986 C CA . ILE A 1 126 ? -0.919 -10.058 1.511 1.00 98.62 126 ILE A CA 1
ATOM 987 C C . ILE A 1 126 ? -1.734 -11.350 1.431 1.00 98.62 126 ILE A C 1
ATOM 989 O O . ILE A 1 126 ? -1.965 -11.875 0.342 1.00 98.62 126 ILE A O 1
ATOM 993 N N . SER A 1 127 ? -2.222 -11.838 2.572 1.00 98.69 127 SER A N 1
ATOM 994 C CA . SER A 1 127 ? -3.001 -13.078 2.630 1.00 98.69 127 SER A CA 1
ATOM 995 C C . SER A 1 127 ? -4.268 -12.988 1.785 1.00 98.69 127 SER A C 1
ATOM 997 O O . SER A 1 127 ? -4.640 -13.949 1.117 1.00 98.69 127 SER A O 1
ATOM 999 N N . TYR A 1 128 ? -4.938 -11.835 1.784 1.00 98.62 128 TYR A N 1
ATOM 1000 C CA . TYR A 1 128 ? -6.099 -11.615 0.934 1.00 98.62 128 TYR A CA 1
ATOM 1001 C C . TYR A 1 128 ? -5.749 -11.739 -0.551 1.00 9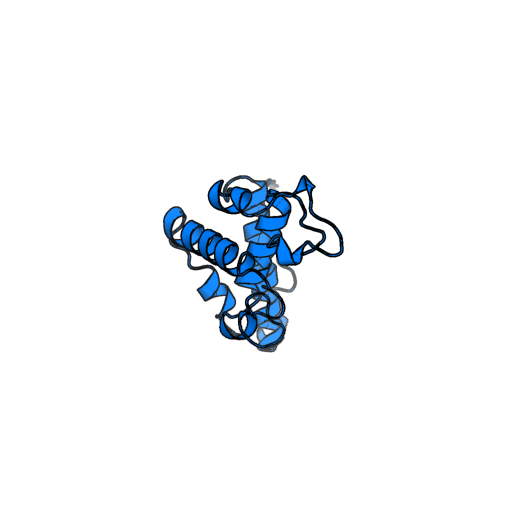8.62 128 TYR A C 1
ATOM 1003 O O . TYR A 1 128 ? -6.450 -12.455 -1.261 1.00 98.62 128 TYR A O 1
ATOM 1011 N N . PHE A 1 129 ? -4.669 -11.108 -1.017 1.00 98.69 129 PHE A N 1
ATOM 1012 C CA . PHE A 1 129 ? -4.297 -11.164 -2.433 1.00 98.69 129 PHE A CA 1
ATOM 1013 C C . PHE A 1 129 ? -3.853 -12.556 -2.884 1.00 98.69 129 PHE A C 1
ATOM 1015 O O . PHE A 1 129 ? -4.253 -13.006 -3.962 1.00 98.69 129 PHE A O 1
ATOM 1022 N N . ILE A 1 130 ? -3.123 -13.276 -2.031 1.00 98.56 130 ILE A N 1
ATOM 1023 C CA . ILE A 1 130 ? -2.747 -14.666 -2.295 1.00 98.56 130 ILE A CA 1
ATOM 1024 C C . ILE A 1 130 ? -4.006 -15.531 -2.419 1.00 98.56 130 ILE A C 1
ATOM 1026 O O . ILE A 1 130 ? -4.163 -16.259 -3.394 1.00 98.56 130 ILE A O 1
ATOM 1030 N N . ASN A 1 131 ? -4.937 -15.422 -1.470 1.00 98.38 131 ASN A N 1
ATOM 1031 C CA . ASN A 1 131 ? -6.102 -16.306 -1.418 1.00 98.38 131 ASN A CA 1
ATOM 1032 C C . ASN A 1 131 ? -7.189 -15.956 -2.445 1.00 98.38 131 ASN A C 1
ATOM 1034 O O . ASN A 1 131 ? -7.862 -16.851 -2.949 1.00 98.38 131 ASN A O 1
ATOM 1038 N N . ALA A 1 132 ? -7.398 -14.670 -2.735 1.00 97.75 132 ALA A N 1
ATOM 1039 C CA . ALA A 1 132 ? -8.465 -14.219 -3.626 1.00 97.75 132 ALA A CA 1
ATOM 1040 C C . ALA A 1 132 ? -8.037 -14.169 -5.098 1.00 97.75 132 ALA A C 1
ATOM 1042 O O . ALA A 1 132 ? -8.876 -14.363 -5.975 1.00 97.75 132 ALA A O 1
ATOM 1043 N N . PHE A 1 133 ? -6.753 -13.908 -5.370 1.00 97.50 133 PHE A N 1
ATOM 1044 C CA . PHE A 1 133 ? -6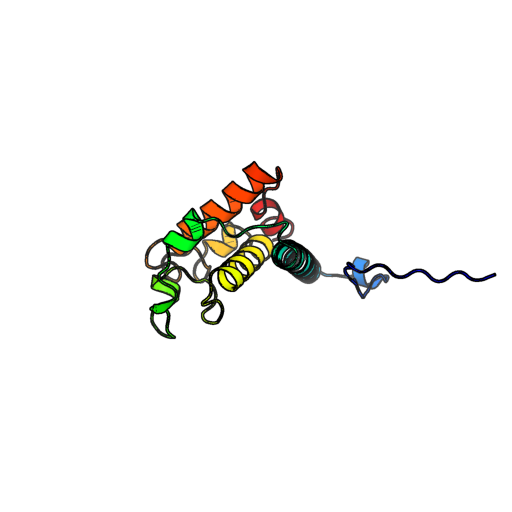.254 -13.668 -6.727 1.00 97.50 133 PHE A CA 1
ATOM 1045 C C . PHE A 1 133 ? -5.049 -14.534 -7.109 1.00 97.50 133 PHE A C 1
ATOM 1047 O O . PHE A 1 133 ? -4.644 -14.511 -8.268 1.00 97.50 133 PHE A O 1
ATOM 1054 N N . GLY A 1 134 ? -4.458 -15.286 -6.173 1.00 98.19 134 GLY A N 1
ATOM 1055 C CA . GLY A 1 134 ? -3.211 -16.014 -6.424 1.00 98.19 134 GLY A CA 1
ATOM 1056 C C . GLY A 1 134 ? -2.005 -15.090 -6.620 1.00 98.19 134 GLY A C 1
ATOM 1057 O O . GLY A 1 134 ? -1.035 -15.487 -7.259 1.00 98.19 134 GLY A O 1
ATOM 1058 N N . VAL A 1 135 ? -2.072 -13.853 -6.114 1.00 97.94 135 VAL A N 1
ATOM 1059 C CA . VAL A 1 135 ? -1.042 -12.825 -6.312 1.00 97.94 135 VAL A CA 1
ATOM 1060 C C . VAL A 1 135 ? -0.307 -12.562 -5.004 1.00 97.94 135 VAL A C 1
ATOM 1062 O O . VAL A 1 135 ? -0.917 -12.190 -4.005 1.00 97.94 135 VAL A O 1
ATOM 1065 N N . ASP A 1 136 ? 1.017 -12.683 -5.028 1.00 98.25 136 ASP A N 1
ATOM 1066 C CA . ASP A 1 136 ? 1.878 -12.199 -3.952 1.00 98.25 136 ASP A CA 1
ATOM 1067 C C . ASP A 1 136 ? 2.281 -10.741 -4.224 1.00 98.25 136 ASP A C 1
ATOM 1069 O O . ASP A 1 136 ? 3.170 -10.456 -5.029 1.00 98.25 136 ASP A O 1
ATOM 1073 N N . LEU A 1 137 ? 1.624 -9.797 -3.545 1.00 98.31 137 LEU A N 1
ATOM 1074 C CA . LEU A 1 137 ? 1.965 -8.377 -3.667 1.00 98.31 137 LEU A CA 1
ATOM 1075 C C . LEU A 1 137 ? 3.378 -8.065 -3.157 1.00 98.31 137 LEU A C 1
ATOM 1077 O O . LEU A 1 137 ? 4.017 -7.139 -3.659 1.00 98.31 137 LEU A O 1
ATOM 1081 N N . GLN A 1 138 ? 3.887 -8.821 -2.181 1.00 98.62 138 GLN A N 1
ATOM 1082 C CA . GLN A 1 138 ? 5.232 -8.593 -1.668 1.00 98.62 138 GLN A CA 1
ATOM 1083 C C . GLN A 1 138 ? 6.291 -8.976 -2.701 1.00 98.62 138 GLN A C 1
ATOM 1085 O O . GLN A 1 138 ? 7.324 -8.308 -2.768 1.00 98.62 138 GLN A O 1
ATOM 1090 N N . ALA A 1 139 ? 6.041 -9.989 -3.535 1.00 98.31 139 ALA A N 1
ATOM 1091 C CA . ALA A 1 139 ? 6.924 -10.317 -4.651 1.00 98.31 139 ALA A CA 1
ATOM 1092 C C . ALA A 1 139 ? 7.087 -9.121 -5.608 1.00 98.31 139 ALA A C 1
ATOM 1094 O O . ALA A 1 139 ? 8.205 -8.810 -6.007 1.00 98.31 139 ALA A O 1
ATOM 1095 N N . ILE A 1 140 ? 6.008 -8.374 -5.878 1.00 97.88 140 ILE A N 1
ATOM 1096 C CA . ILE A 1 140 ? 6.063 -7.133 -6.673 1.00 97.88 140 ILE A CA 1
ATOM 1097 C C . ILE A 1 140 ? 6.935 -6.080 -5.979 1.00 97.88 140 ILE A C 1
ATOM 1099 O O . ILE A 1 140 ? 7.755 -5.436 -6.632 1.00 97.88 140 ILE A O 1
ATOM 1103 N N . GLY A 1 141 ? 6.781 -5.904 -4.663 1.00 97.81 141 GLY A N 1
ATOM 1104 C CA . GLY A 1 141 ? 7.607 -4.986 -3.871 1.00 97.81 141 GLY A CA 1
ATOM 1105 C C . GLY A 1 141 ? 9.085 -5.383 -3.810 1.00 97.81 141 GLY A C 1
ATOM 1106 O O . GLY A 1 141 ? 9.951 -4.518 -3.767 1.00 97.81 141 GLY A O 1
ATOM 1107 N N . ASN A 1 142 ? 9.394 -6.679 -3.843 1.00 98.19 142 ASN A N 1
ATOM 1108 C CA . ASN A 1 142 ? 10.768 -7.184 -3.828 1.00 98.19 142 ASN A CA 1
ATOM 1109 C C . ASN A 1 142 ? 11.457 -7.083 -5.195 1.00 98.19 142 ASN A C 1
ATOM 1111 O O . ASN A 1 142 ? 12.675 -6.941 -5.251 1.00 98.19 142 ASN A O 1
ATOM 1115 N N . GLU A 1 143 ? 10.697 -7.164 -6.285 1.00 96.31 143 GLU A N 1
ATOM 1116 C CA . GLU A 1 143 ? 11.249 -7.166 -7.636 1.00 96.31 143 GLU A CA 1
ATOM 1117 C C . GLU A 1 143 ? 11.926 -5.826 -7.970 1.00 96.31 143 GLU A C 1
ATOM 1119 O O . GLU A 1 143 ? 11.282 -4.769 -7.989 1.00 96.31 143 GLU A O 1
ATOM 1124 N N . GLY A 1 144 ? 13.231 -5.891 -8.256 1.00 87.31 144 GLY A N 1
ATOM 1125 C CA . GLY A 1 144 ? 14.074 -4.748 -8.622 1.00 87.31 144 GLY A CA 1
ATOM 1126 C C . GLY A 1 144 ? 14.466 -3.816 -7.468 1.00 87.31 144 GLY A C 1
ATOM 1127 O O . GLY A 1 144 ? 14.875 -2.690 -7.748 1.00 87.31 144 GLY A O 1
ATOM 1128 N N . ALA A 1 145 ? 14.277 -4.245 -6.214 1.00 79.94 145 ALA A N 1
ATOM 1129 C CA . ALA A 1 145 ? 14.566 -3.467 -5.005 1.00 79.94 145 ALA A CA 1
ATOM 1130 C C . ALA A 1 145 ? 16.008 -3.580 -4.493 1.00 79.94 145 ALA A C 1
ATOM 1132 O O . ALA A 1 145 ? 16.680 -4.589 -4.806 1.00 79.94 145 ALA A O 1
#

pLDDT: mean 92.22, std 12.22, range [32.12, 98.81]

Sequence (145 aa):
VFNVYSGGDYMLVTWGSSRMDAMTPEERYTYKSDLNTLFLQRAHELNAVKTQPAFTALTDYSAVNSTNWRQLGLVDQGANTPQKDLDAYLKVIVSNSFAKATAPGGYLHPSFDVNGVIRKKYDIVISYFINAFGVDLQAIGNEGA

Foldseek 3Di:
DDDDDDDDDDDDDPDPDCVVVVQDLLRVLQSLLVVQLVVVLVCVVVVVDDQDPQLVVQADLVPQDPPCPLVRQAPDSVQSDSSSRLSRLLSLQLNAAPCQLCPVVHCQDCVRNVNNSNVVSNVVSQVCCCVVPVDRSNVNNNPSD